Protein AF-A0A8S3HKA9-F1 (afdb_monomer_lite)

InterPro domains:
  IPR011993 PH-like domain superfamily [G3DSA:2.30.29.30] (1-59)

Foldseek 3Di:
DDDDDDPPQWLKDWDQDPVRDIDIDTQPDPVDDVVSVVVSVVVVVVCVVVVVVVVVVVVVVVVVVVD

Radius of gyration: 15.79 Å; chains: 1; bounding box: 28×26×46 Å

Secondary structure (DSSP, 8-state):
-------TT--EEEEEPTTS-EEEEE---TT-HHHHHHHHHHHHHHHHHHHHHHHHHHHHHHHHHT-

Structure (mmCIF, N/CA/C/O backbone):
data_AF-A0A8S3HKA9-F1
#
_entry.id   AF-A0A8S3HKA9-F1
#
loop_
_atom_site.group_PDB
_atom_site.id
_atom_site.type_symbol
_atom_site.label_atom_id
_atom_site.label_alt_id
_atom_site.label_comp_id
_atom_site.label_asym_id
_atom_site.label_entity_id
_atom_site.label_seq_id
_atom_site.pdbx_PDB_ins_code
_atom_site.Cartn_x
_atom_site.Cartn_y
_atom_site.Cartn_z
_atom_site.occupancy
_atom_site.B_iso_or_equiv
_atom_site.auth_seq_id
_atom_site.auth_comp_id
_atom_site.auth_asym_id
_atom_site.auth_atom_id
_atom_site.pdbx_PDB_model_num
ATOM 1 N N . HIS A 1 1 ? 3.018 18.713 -4.017 1.00 34.94 1 HIS A N 1
ATOM 2 C CA . HIS A 1 1 ? 2.576 17.641 -3.099 1.00 34.94 1 HIS A CA 1
ATOM 3 C C . HIS A 1 1 ? 1.582 18.217 -2.099 1.00 34.94 1 HIS A C 1
ATOM 5 O O . HIS A 1 1 ? 1.927 19.173 -1.420 1.00 34.94 1 HIS A O 1
ATOM 11 N N . ARG A 1 2 ? 0.339 17.721 -2.064 1.00 32.44 2 ARG A N 1
ATOM 12 C CA . ARG A 1 2 ? -0.735 18.235 -1.197 1.00 32.44 2 ARG A CA 1
ATOM 13 C C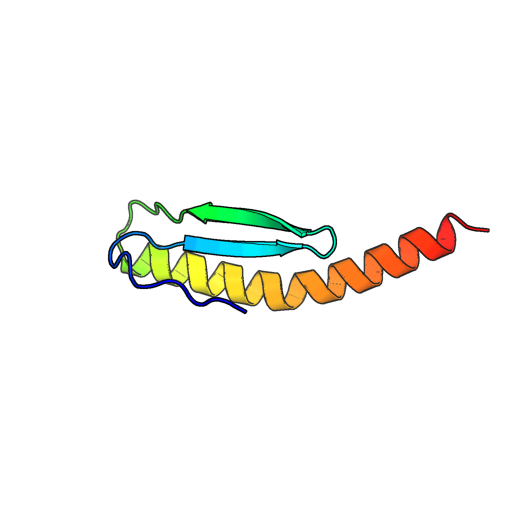 . ARG A 1 2 ? -1.090 17.140 -0.192 1.00 32.44 2 ARG A C 1
ATOM 15 O O . ARG A 1 2 ? -1.585 16.093 -0.590 1.00 32.44 2 ARG A O 1
ATOM 22 N N . ILE A 1 3 ? -0.772 17.362 1.080 1.00 39.16 3 ILE A N 1
ATOM 23 C CA . ILE A 1 3 ? -1.147 16.472 2.182 1.00 39.16 3 ILE A CA 1
ATOM 24 C C . ILE A 1 3 ? -2.502 16.980 2.687 1.00 39.16 3 ILE A C 1
ATOM 26 O O . ILE A 1 3 ? -2.564 18.036 3.309 1.00 39.16 3 ILE A O 1
ATOM 30 N N . SER A 1 4 ? -3.589 16.288 2.331 1.00 38.75 4 SER A N 1
ATOM 31 C CA . SER A 1 4 ? -4.940 16.600 2.821 1.00 38.75 4 SER A CA 1
ATOM 32 C C . SER A 1 4 ? -5.233 15.874 4.133 1.00 38.75 4 SER A C 1
ATOM 34 O O . SER A 1 4 ? -4.891 14.705 4.304 1.00 38.75 4 SER A O 1
ATOM 36 N N . SER A 1 5 ? -5.881 16.617 5.030 1.00 39.12 5 SER A N 1
ATOM 37 C CA . SER A 1 5 ? -6.158 16.332 6.436 1.00 39.12 5 SER A CA 1
ATOM 38 C C . SER A 1 5 ? -7.021 15.096 6.730 1.00 39.12 5 SER A C 1
ATOM 40 O O . SER A 1 5 ? -8.076 14.893 6.140 1.00 39.12 5 SER A O 1
ATOM 42 N N . ASP A 1 6 ? -6.544 14.335 7.718 1.00 45.94 6 ASP A N 1
ATOM 43 C CA . ASP A 1 6 ? -7.230 13.640 8.822 1.00 45.94 6 ASP A CA 1
ATOM 44 C C . ASP A 1 6 ? -8.751 13.366 8.707 1.00 45.94 6 ASP A C 1
ATOM 46 O O . ASP A 1 6 ? -9.580 14.067 9.280 1.00 45.94 6 ASP A O 1
ATOM 50 N N . GLU A 1 7 ? -9.114 12.252 8.061 1.00 45.28 7 GLU A N 1
ATOM 51 C CA . GLU A 1 7 ? -10.404 11.559 8.243 1.00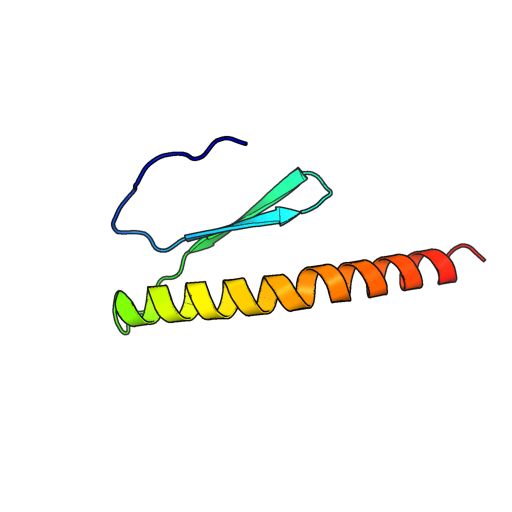 45.28 7 GLU A CA 1
ATOM 52 C C . GLU A 1 7 ? -10.143 10.322 9.134 1.00 45.28 7 GLU A C 1
ATOM 54 O O . GLU A 1 7 ? -10.088 9.182 8.671 1.00 45.28 7 GLU A O 1
ATOM 59 N N . LYS A 1 8 ? -9.879 10.584 10.421 1.00 49.97 8 LYS A N 1
ATOM 60 C CA . LYS A 1 8 ? -9.309 9.732 11.495 1.00 49.97 8 LYS A CA 1
ATOM 61 C C . LYS A 1 8 ? -9.778 8.271 11.654 1.00 49.97 8 LYS A C 1
ATOM 63 O O . LYS A 1 8 ? -9.247 7.568 12.507 1.00 49.97 8 LYS A O 1
ATOM 68 N N . SER A 1 9 ? -10.768 7.798 10.897 1.00 54.50 9 SER A N 1
ATOM 69 C CA . SER A 1 9 ? -11.342 6.444 11.013 1.00 54.50 9 SER A CA 1
ATOM 70 C C . SER A 1 9 ? -11.202 5.568 9.764 1.00 54.50 9 SER A C 1
ATOM 72 O O . SER A 1 9 ? -11.523 4.387 9.830 1.00 54.50 9 SER A O 1
ATOM 74 N N . LYS A 1 10 ? -10.723 6.095 8.628 1.00 64.25 10 LYS A N 1
ATOM 75 C CA . LYS A 1 10 ? -10.563 5.304 7.395 1.00 64.25 10 LYS A CA 1
ATOM 76 C C . LYS A 1 10 ? -9.084 5.077 7.108 1.00 64.25 10 LYS A C 1
ATOM 78 O O . LYS A 1 10 ? -8.387 5.992 6.671 1.00 64.25 10 LYS A O 1
ATOM 83 N N . ILE A 1 11 ? -8.601 3.856 7.339 1.00 75.56 11 ILE A N 1
ATOM 84 C CA . ILE A 1 11 ? -7.240 3.462 6.964 1.00 75.56 11 ILE A CA 1
ATOM 85 C C . ILE A 1 11 ? -7.182 3.332 5.434 1.00 75.56 11 ILE A C 1
ATOM 87 O O . ILE A 1 11 ? -7.826 2.462 4.846 1.00 75.56 11 ILE A O 1
ATOM 91 N N . ARG A 1 12 ? -6.445 4.237 4.778 1.00 80.06 12 ARG A N 1
ATOM 92 C CA . ARG A 1 12 ? -6.317 4.308 3.312 1.00 80.06 12 ARG A CA 1
ATOM 93 C C . ARG A 1 12 ? -4.857 4.352 2.883 1.00 80.06 12 ARG A C 1
ATOM 95 O O . ARG A 1 12 ? -4.035 4.952 3.572 1.00 80.06 12 ARG A O 1
ATOM 102 N N . LEU A 1 13 ? -4.562 3.768 1.724 1.00 82.19 13 LEU A N 1
ATOM 103 C CA . LEU A 1 13 ? -3.279 3.900 1.032 1.00 82.19 13 LEU A CA 1
ATOM 104 C C . LEU A 1 13 ? -3.546 4.359 -0.396 1.00 82.19 13 LEU A C 1
ATOM 106 O O . LEU A 1 13 ? -4.265 3.692 -1.133 1.00 82.19 13 LEU A O 1
ATOM 110 N N . GLN A 1 14 ? -2.977 5.494 -0.783 1.00 80.44 14 GLN A N 1
ATOM 111 C CA . GLN A 1 14 ? -3.073 5.992 -2.149 1.00 80.44 14 GLN A CA 1
ATOM 112 C C . GLN A 1 14 ? -1.740 5.773 -2.853 1.00 80.44 14 GLN A C 1
ATOM 114 O O . GLN A 1 14 ? -0.709 6.277 -2.411 1.00 80.44 14 GLN A O 1
ATOM 119 N N . VAL A 1 15 ? -1.776 5.025 -3.949 1.00 79.44 15 VAL A N 1
ATOM 120 C CA . VAL A 1 15 ? -0.622 4.748 -4.801 1.00 79.44 15 VAL A CA 1
ATOM 121 C C . VAL A 1 15 ? -0.747 5.613 -6.043 1.00 79.44 15 VAL A C 1
ATOM 123 O O . VAL A 1 15 ? -1.767 5.577 -6.731 1.00 79.44 15 VAL A O 1
ATOM 126 N N . VAL A 1 16 ? 0.277 6.419 -6.303 1.00 76.94 16 VAL A N 1
ATOM 127 C CA . VAL A 1 16 ? 0.354 7.268 -7.493 1.00 76.94 16 VAL A CA 1
ATOM 128 C C . VAL A 1 16 ? 1.322 6.617 -8.465 1.00 76.94 16 VAL A C 1
ATOM 130 O O . VAL A 1 16 ? 2.493 6.421 -8.140 1.00 76.94 16 VAL A O 1
ATOM 133 N N . CYS A 1 17 ? 0.818 6.263 -9.638 1.00 71.81 17 CYS A N 1
ATOM 134 C CA . CYS A 1 17 ? 1.604 5.692 -10.718 1.00 71.81 17 CYS A CA 1
ATOM 135 C C . CYS A 1 17 ? 2.165 6.803 -11.619 1.00 71.81 17 CYS A C 1
ATOM 137 O O . CYS A 1 17 ? 1.651 7.921 -11.656 1.00 71.81 17 CYS A O 1
ATOM 139 N N . TYR A 1 18 ? 3.219 6.486 -12.376 1.00 68.88 18 TYR A N 1
ATOM 140 C CA . TYR A 1 18 ? 3.890 7.435 -13.276 1.00 68.88 18 TYR A CA 1
ATOM 141 C C . TYR A 1 18 ? 2.989 8.003 -14.381 1.00 68.88 18 TYR A C 1
ATOM 143 O O . TYR A 1 18 ? 3.254 9.085 -14.888 1.00 68.88 18 TYR A O 1
ATOM 151 N N . ASN A 1 19 ? 1.915 7.300 -14.733 1.00 73.50 19 ASN A N 1
ATOM 152 C CA . ASN A 1 19 ? 0.914 7.722 -15.714 1.00 73.50 19 ASN A CA 1
ATOM 153 C C . ASN A 1 19 ? -0.159 8.657 -15.123 1.00 73.50 19 ASN A C 1
ATOM 155 O O . ASN A 1 19 ? -1.275 8.700 -15.633 1.00 73.50 19 ASN A O 1
ATOM 159 N N . GLU A 1 20 ? 0.147 9.318 -14.004 1.00 67.62 20 GLU A N 1
ATOM 160 C CA . GLU A 1 20 ? -0.757 10.201 -13.257 1.00 67.62 20 GLU A CA 1
ATOM 161 C C . GLU A 1 20 ? -2.030 9.510 -12.726 1.00 67.62 20 GLU A C 1
ATOM 163 O O . GLU A 1 20 ? -2.875 10.155 -12.102 1.00 67.62 20 GLU A O 1
ATOM 168 N N . MET A 1 21 ? -2.158 8.184 -12.883 1.00 77.06 21 MET A N 1
ATOM 169 C CA . MET A 1 21 ? -3.239 7.429 -12.261 1.00 77.06 21 MET A CA 1
ATOM 170 C C . MET A 1 21 ? -2.993 7.298 -10.764 1.00 77.06 21 MET A C 1
ATOM 172 O O . MET A 1 21 ? -1.901 6.961 -10.300 1.00 77.06 21 MET A O 1
ATOM 176 N N . MET A 1 22 ? -4.059 7.514 -10.004 1.00 78.12 22 MET A N 1
ATOM 177 C CA . MET A 1 22 ? -4.068 7.362 -8.559 1.00 78.12 22 MET A CA 1
ATOM 178 C C . MET A 1 22 ? -5.002 6.216 -8.197 1.00 78.12 22 MET A C 1
ATOM 180 O O . MET A 1 22 ? -6.190 6.258 -8.507 1.00 78.12 22 MET A O 1
ATOM 184 N N . THR A 1 23 ? -4.471 5.198 -7.527 1.00 79.06 23 THR A N 1
ATOM 185 C CA . THR A 1 23 ? -5.267 4.085 -7.007 1.00 79.06 23 THR A CA 1
ATOM 186 C C . THR A 1 23 ? -5.361 4.206 -5.496 1.00 79.06 23 THR A C 1
ATOM 188 O O . THR A 1 23 ? -4.344 4.208 -4.805 1.00 79.06 23 THR A O 1
ATOM 191 N N . THR A 1 24 ? -6.582 4.306 -4.976 1.00 83.12 24 THR A N 1
ATOM 192 C CA . THR A 1 24 ? -6.836 4.417 -3.536 1.00 83.12 24 THR A CA 1
ATOM 193 C C . THR A 1 24 ? -7.350 3.093 -2.992 1.00 83.12 24 THR A C 1
ATOM 195 O O . THR A 1 24 ? -8.436 2.641 -3.347 1.00 83.12 24 THR A O 1
ATOM 198 N N . PHE A 1 25 ? -6.588 2.498 -2.082 1.00 82.00 25 PHE A N 1
ATOM 199 C CA . PHE A 1 25 ? -6.937 1.282 -1.361 1.00 82.00 25 PHE A CA 1
ATOM 200 C C . PHE A 1 25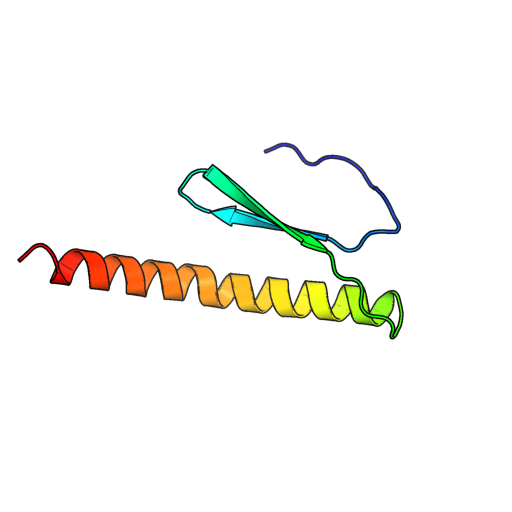 ? -7.558 1.637 -0.010 1.00 82.00 25 PHE A C 1
ATOM 202 O O . PHE A 1 25 ? -7.004 2.435 0.750 1.00 82.00 25 PHE A O 1
ATOM 209 N N . HIS A 1 26 ? -8.703 1.028 0.295 1.00 82.25 26 HIS A N 1
ATOM 210 C CA . HIS A 1 26 ? -9.364 1.124 1.594 1.00 82.25 26 HIS A CA 1
ATOM 211 C C . HIS A 1 26 ? -9.135 -0.170 2.378 1.00 82.25 26 HIS A C 1
ATOM 213 O O . HIS A 1 26 ? -9.496 -1.247 1.908 1.00 82.25 26 HIS A O 1
ATOM 219 N N . PHE A 1 27 ? -8.560 -0.065 3.576 1.00 82.38 27 PHE A N 1
ATOM 220 C CA . PHE A 1 27 ? -8.340 -1.210 4.456 1.00 82.38 27 PHE A CA 1
ATOM 221 C C . PHE A 1 27 ? -9.525 -1.351 5.406 1.00 82.38 27 PHE A C 1
ATOM 223 O O . PHE A 1 27 ? -9.660 -0.594 6.363 1.00 82.38 27 PHE A O 1
ATOM 230 N N . CYS A 1 28 ? -10.377 -2.339 5.137 1.00 84.06 28 CYS A N 1
ATOM 231 C CA . CYS A 1 28 ? -11.592 -2.621 5.905 1.00 84.06 28 CYS A CA 1
ATOM 232 C C . CYS A 1 28 ? -11.493 -3.945 6.679 1.00 84.06 28 CYS A C 1
ATOM 234 O O . CYS A 1 28 ? -12.480 -4.667 6.794 1.00 84.06 28 CYS A O 1
ATOM 236 N N . ASN A 1 29 ? -10.303 -4.294 7.182 1.00 81.75 29 ASN A N 1
ATOM 237 C CA . ASN A 1 29 ? -10.108 -5.513 7.966 1.00 81.75 29 ASN A CA 1
ATOM 238 C C . ASN A 1 29 ? -11.066 -5.529 9.175 1.00 81.75 29 ASN A C 1
ATOM 240 O O . ASN A 1 29 ? -11.066 -4.611 10.002 1.00 81.75 29 ASN A O 1
ATOM 244 N N . SER A 1 30 ? -11.893 -6.573 9.258 1.00 82.25 30 SER A N 1
ATOM 245 C CA . SER A 1 30 ? -12.926 -6.766 10.282 1.00 82.25 30 SER A CA 1
ATOM 246 C C . SER A 1 30 ? -12.364 -7.110 11.663 1.00 82.25 30 SER A C 1
ATOM 248 O O . SER A 1 30 ? -13.084 -7.028 12.652 1.00 82.25 30 SER A O 1
ATOM 250 N N . THR A 1 31 ? -11.080 -7.467 11.744 1.00 83.12 31 THR A N 1
ATOM 251 C CA . THR A 1 31 ? -10.370 -7.813 12.990 1.00 83.12 31 THR A CA 1
ATOM 252 C C . THR A 1 31 ? -10.128 -6.587 13.881 1.00 83.12 31 THR A C 1
ATOM 254 O O . THR A 1 31 ? -9.816 -6.721 15.061 1.00 83.12 31 THR A O 1
ATOM 257 N N . GLY A 1 32 ? -10.293 -5.379 13.334 1.00 83.44 32 GLY A N 1
ATOM 258 C CA . GLY A 1 32 ? -10.203 -4.122 14.068 1.00 83.44 32 GLY A CA 1
ATOM 259 C C . GLY A 1 32 ? -9.175 -3.155 13.490 1.00 83.44 32 GLY A C 1
ATOM 260 O O . GLY A 1 32 ? -8.468 -3.439 12.522 1.00 83.44 32 GLY A O 1
ATOM 261 N N . LEU A 1 33 ? -9.097 -1.979 14.109 1.00 80.25 33 LEU A N 1
ATOM 262 C CA . LEU A 1 33 ? -8.338 -0.831 13.605 1.00 80.25 33 LEU A CA 1
ATOM 263 C C . LEU A 1 33 ? -6.816 -1.077 13.602 1.00 80.25 33 LEU A C 1
ATOM 265 O O . LEU A 1 33 ? -6.111 -0.585 12.723 1.00 80.25 33 LEU A O 1
ATOM 269 N N . ASP A 1 34 ? -6.316 -1.883 14.540 1.00 84.19 34 ASP A N 1
ATOM 270 C CA . ASP A 1 34 ? -4.902 -2.275 14.614 1.00 84.19 34 ASP A CA 1
ATOM 271 C C . ASP A 1 34 ? -4.499 -3.210 13.466 1.00 84.19 34 ASP A C 1
ATOM 273 O O . ASP A 1 34 ? -3.464 -3.015 12.830 1.00 84.19 34 ASP A O 1
ATOM 277 N N . ALA A 1 35 ? -5.367 -4.166 13.123 1.00 84.62 35 ALA A N 1
ATOM 278 C CA . ALA A 1 35 ? -5.155 -5.053 11.984 1.00 84.62 35 ALA A CA 1
ATOM 279 C C . ALA A 1 35 ? -5.206 -4.280 10.657 1.00 84.62 35 ALA A C 1
ATOM 281 O O . ALA A 1 35 ? -4.343 -4.469 9.807 1.00 84.62 35 ALA A O 1
ATOM 282 N N . GLN A 1 36 ? -6.137 -3.327 10.517 1.00 83.50 36 GLN A N 1
ATOM 283 C CA . GLN A 1 36 ? -6.189 -2.434 9.352 1.00 83.50 36 GLN A CA 1
ATOM 284 C C . GLN A 1 36 ? -4.898 -1.622 9.188 1.00 83.50 36 GLN A C 1
ATOM 286 O O . GLN A 1 36 ? -4.377 -1.505 8.079 1.00 83.50 36 GLN A O 1
ATOM 291 N N . LYS A 1 37 ? -4.366 -1.066 10.287 1.00 81.94 37 LYS A N 1
ATOM 292 C CA . LYS A 1 37 ? -3.085 -0.343 10.280 1.00 81.94 37 LYS A CA 1
ATOM 293 C C . LYS A 1 37 ? -1.935 -1.258 9.878 1.00 81.94 37 LYS A C 1
ATOM 295 O O . LYS A 1 37 ? -1.174 -0.881 8.993 1.00 81.94 37 LYS A O 1
ATOM 300 N N . LYS A 1 38 ? -1.860 -2.455 10.465 1.00 86.44 38 LYS A N 1
ATOM 301 C CA . LYS A 1 38 ? -0.827 -3.451 10.165 1.00 86.44 38 LYS A CA 1
ATOM 302 C C . LYS A 1 38 ? -0.859 -3.896 8.705 1.00 86.44 38 LYS A C 1
ATOM 304 O O . LYS A 1 38 ? 0.199 -3.983 8.086 1.00 86.44 38 LYS A O 1
ATOM 309 N N . ASP A 1 39 ? -2.045 -4.127 8.147 1.00 83.31 39 ASP A N 1
ATOM 310 C CA . ASP A 1 39 ? -2.208 -4.457 6.729 1.00 83.31 39 ASP A CA 1
ATOM 311 C C . ASP A 1 39 ? -1.733 -3.302 5.850 1.00 83.31 39 ASP A C 1
ATOM 313 O O . ASP A 1 39 ? -0.959 -3.509 4.919 1.00 83.31 39 ASP A O 1
ATOM 317 N N . ARG A 1 40 ? -2.129 -2.066 6.179 1.00 83.19 40 ARG A N 1
ATOM 318 C CA . ARG A 1 40 ? -1.673 -0.871 5.462 1.00 83.19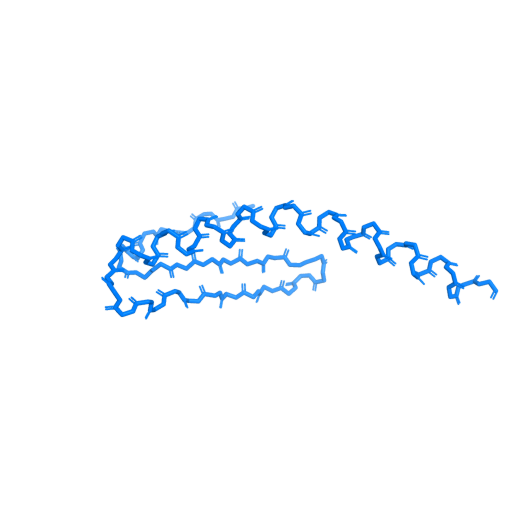 40 ARG A CA 1
ATOM 319 C C . ARG A 1 40 ? -0.154 -0.721 5.512 1.00 83.19 40 ARG A C 1
ATOM 321 O O . ARG A 1 40 ? 0.437 -0.442 4.473 1.00 83.19 40 ARG A O 1
ATOM 328 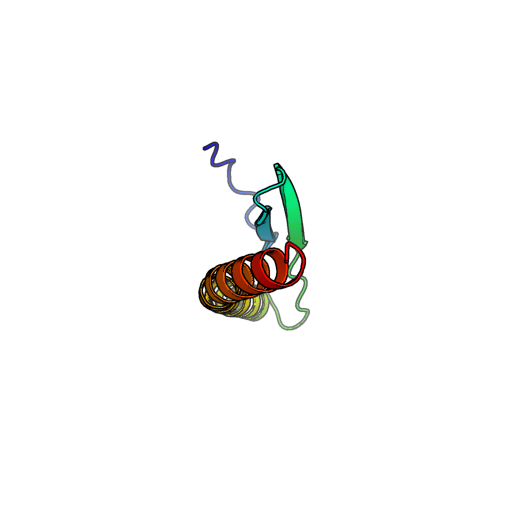N N . ASP A 1 41 ? 0.470 -0.878 6.676 1.00 83.31 41 ASP A N 1
ATOM 329 C CA . ASP A 1 41 ? 1.925 -0.749 6.815 1.00 83.31 41 ASP A CA 1
ATOM 330 C C . ASP A 1 41 ? 2.650 -1.861 6.047 1.00 83.31 41 ASP A C 1
ATOM 332 O O . ASP A 1 41 ? 3.536 -1.573 5.247 1.00 83.31 41 ASP A O 1
ATOM 336 N N . SER A 1 42 ? 2.186 -3.109 6.165 1.00 85.62 42 SER A N 1
ATOM 337 C CA . SER A 1 42 ? 2.763 -4.250 5.439 1.00 85.62 42 SER A CA 1
ATOM 338 C C . SER A 1 42 ? 2.650 -4.085 3.920 1.00 85.62 42 SER A C 1
ATOM 340 O O . SER A 1 42 ? 3.612 -4.329 3.194 1.00 85.62 42 SER A O 1
ATOM 342 N N . VAL A 1 43 ? 1.494 -3.630 3.423 1.00 84.25 43 VAL A N 1
ATOM 343 C CA . VAL A 1 43 ? 1.284 -3.348 1.994 1.00 84.25 43 VAL A CA 1
ATOM 344 C C . VAL A 1 43 ? 2.116 -2.148 1.542 1.00 84.25 43 VAL A C 1
ATOM 346 O O . VAL A 1 43 ? 2.676 -2.182 0.451 1.00 84.25 43 VAL A O 1
ATOM 349 N N . SER A 1 44 ? 2.246 -1.108 2.369 1.00 82.94 44 SER A N 1
ATOM 350 C CA . SER A 1 44 ? 3.106 0.047 2.088 1.00 82.94 44 SER A CA 1
ATOM 351 C C . SER A 1 44 ? 4.569 -0.369 1.926 1.00 82.94 44 SER A C 1
ATOM 353 O O . SER A 1 44 ? 5.196 -0.007 0.932 1.00 82.94 44 SER A O 1
ATOM 355 N N . ASP A 1 45 ? 5.110 -1.167 2.847 1.00 84.12 45 ASP A N 1
ATOM 356 C CA . ASP A 1 45 ? 6.499 -1.629 2.769 1.00 84.12 45 ASP A CA 1
ATOM 357 C C . ASP A 1 45 ? 6.728 -2.613 1.620 1.00 84.12 45 ASP A C 1
ATOM 359 O O . ASP A 1 45 ? 7.726 -2.496 0.907 1.00 84.12 45 ASP A O 1
ATOM 363 N N . LEU A 1 46 ? 5.771 -3.505 1.349 1.00 83.94 46 LEU A N 1
ATOM 364 C CA . LEU A 1 46 ? 5.846 -4.387 0.187 1.00 83.94 46 LEU A CA 1
ATOM 365 C C . LEU A 1 46 ? 5.836 -3.590 -1.124 1.00 83.94 46 LEU A C 1
ATOM 367 O O . LEU A 1 46 ? 6.653 -3.844 -2.005 1.00 83.94 46 LEU A O 1
ATOM 371 N N . LEU A 1 47 ? 4.960 -2.591 -1.252 1.00 80.12 47 LEU A N 1
ATOM 372 C CA . LEU A 1 47 ? 4.906 -1.737 -2.438 1.00 80.12 47 LEU A CA 1
ATOM 373 C C . LEU A 1 47 ? 6.183 -0.912 -2.612 1.00 80.12 47 LEU A C 1
ATOM 375 O O . LEU A 1 47 ? 6.626 -0.741 -3.742 1.00 80.12 47 LEU A O 1
ATOM 379 N N . LYS A 1 48 ? 6.823 -0.442 -1.535 1.00 78.44 48 LYS A N 1
ATOM 380 C CA . LYS A 1 48 ? 8.119 0.254 -1.637 1.00 78.44 48 LYS A CA 1
ATOM 381 C C . LYS A 1 48 ? 9.225 -0.632 -2.211 1.00 78.44 48 LYS A C 1
ATOM 383 O O . LYS A 1 48 ? 10.111 -0.100 -2.869 1.00 78.44 48 LYS A O 1
ATOM 388 N N . ILE A 1 49 ? 9.184 -1.941 -1.961 1.00 82.94 49 ILE A N 1
ATOM 389 C CA . ILE A 1 49 ? 10.148 -2.909 -2.507 1.00 82.94 49 ILE A CA 1
ATOM 390 C C . ILE A 1 49 ? 9.767 -3.277 -3.944 1.00 82.94 49 ILE A C 1
ATOM 392 O O . ILE A 1 49 ? 10.603 -3.250 -4.841 1.00 82.94 49 ILE A O 1
ATOM 396 N N . LEU A 1 50 ? 8.489 -3.575 -4.179 1.00 78.12 50 LEU A N 1
ATOM 397 C CA . LEU A 1 50 ? 8.012 -4.054 -5.470 1.00 78.12 50 LEU A CA 1
ATOM 398 C C . LEU A 1 50 ? 7.986 -2.958 -6.539 1.00 78.12 50 LEU A C 1
ATOM 400 O O . LEU A 1 50 ? 8.374 -3.223 -7.664 1.00 78.12 50 LEU A O 1
ATOM 404 N N . LEU A 1 51 ? 7.559 -1.729 -6.240 1.00 77.56 51 LEU A N 1
ATOM 405 C CA . LEU A 1 51 ? 7.482 -0.653 -7.242 1.00 77.56 51 LEU A CA 1
ATOM 406 C C . LEU A 1 51 ? 8.813 -0.389 -7.982 1.00 77.56 51 LEU A C 1
ATOM 408 O O . LEU A 1 51 ? 8.777 -0.286 -9.210 1.00 77.56 51 LEU A O 1
ATOM 412 N N . PRO A 1 52 ? 9.981 -0.294 -7.316 1.00 79.75 52 PRO A N 1
ATOM 413 C CA . PRO A 1 52 ? 11.261 -0.162 -8.013 1.00 79.75 52 PRO A CA 1
ATOM 414 C C . PRO A 1 52 ? 11.688 -1.438 -8.758 1.00 79.75 52 PRO A C 1
ATOM 416 O O . PRO A 1 52 ? 12.237 -1.331 -9.857 1.00 79.75 52 PRO A O 1
ATOM 419 N N . GLU A 1 53 ? 11.397 -2.628 -8.224 1.00 78.62 53 GLU A N 1
ATOM 420 C CA . GLU A 1 53 ? 11.641 -3.909 -8.913 1.00 78.62 53 GLU A CA 1
ATOM 421 C C . GLU A 1 53 ? 10.811 -4.008 -10.206 1.00 78.62 53 GLU A C 1
ATOM 423 O O . GLU A 1 53 ? 11.352 -4.244 -11.284 1.00 78.62 53 GLU A O 1
ATOM 428 N N . PHE A 1 54 ? 9.507 -3.720 -10.130 1.00 73.00 54 PHE A N 1
ATOM 429 C CA . PHE A 1 54 ? 8.595 -3.685 -11.274 1.00 73.00 54 PHE A CA 1
ATOM 430 C C . PHE A 1 54 ? 8.985 -2.611 -12.282 1.00 73.00 54 PHE A C 1
ATOM 432 O 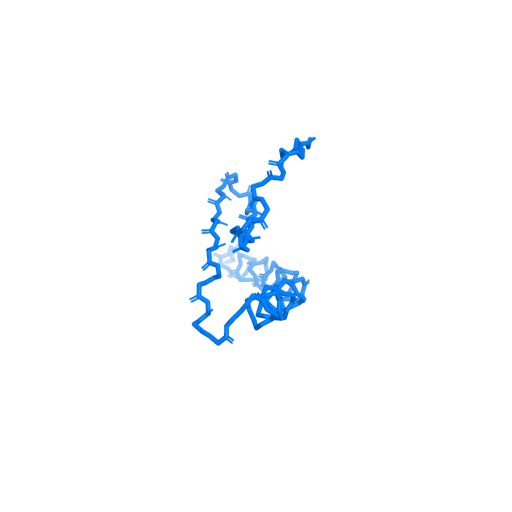O . PHE A 1 54 ? 8.901 -2.863 -13.479 1.00 73.00 54 PHE A O 1
ATOM 439 N N . LYS A 1 55 ? 9.446 -1.436 -11.835 1.00 70.75 55 LYS A N 1
ATOM 440 C CA . LYS A 1 55 ? 9.969 -0.412 -12.744 1.00 70.75 55 LYS A CA 1
ATOM 441 C C . LYS A 1 55 ? 11.149 -0.959 -13.544 1.00 70.75 55 LYS A C 1
ATOM 443 O O . LYS A 1 55 ? 11.144 -0.839 -14.760 1.00 70.75 55 LYS A O 1
ATOM 448 N N . THR A 1 56 ? 12.111 -1.592 -12.876 1.00 74.25 56 THR A N 1
ATOM 449 C CA . THR A 1 56 ? 13.302 -2.170 -13.521 1.00 74.25 56 THR A CA 1
ATOM 450 C C . THR A 1 56 ? 12.923 -3.291 -14.490 1.00 74.25 56 THR A C 1
ATOM 452 O O . THR A 1 56 ? 13.403 -3.318 -15.620 1.00 74.25 56 THR A O 1
ATOM 455 N N . MET A 1 57 ? 12.004 -4.174 -14.088 1.00 71.88 57 MET A N 1
ATOM 456 C CA . MET A 1 57 ? 11.473 -5.232 -14.952 1.00 71.88 57 MET A CA 1
ATOM 457 C C . MET A 1 57 ? 10.713 -4.681 -16.165 1.00 71.88 57 MET A C 1
ATOM 459 O O . MET A 1 57 ? 10.853 -5.211 -17.264 1.00 71.88 57 MET A O 1
ATOM 463 N N . MET A 1 58 ? 9.908 -3.628 -15.991 1.00 67.00 58 MET A N 1
ATOM 464 C CA . MET A 1 58 ? 9.182 -2.985 -17.088 1.00 67.00 58 MET A CA 1
ATOM 465 C C . MET A 1 58 ? 10.129 -2.275 -18.056 1.00 67.00 58 MET A C 1
ATOM 467 O O . MET A 1 58 ? 9.931 -2.400 -19.260 1.00 67.00 58 MET A O 1
ATOM 471 N N . ASP A 1 59 ? 11.155 -1.584 -17.551 1.00 66.00 59 ASP A N 1
ATOM 472 C CA . ASP A 1 59 ? 12.202 -0.947 -18.364 1.00 66.00 59 ASP A CA 1
ATOM 473 C C . ASP A 1 59 ? 12.918 -1.996 -19.235 1.00 66.00 59 ASP A C 1
ATOM 475 O O . ASP A 1 59 ? 12.986 -1.861 -20.456 1.00 66.00 59 ASP A O 1
ATOM 479 N N . GLN A 1 60 ? 13.326 -3.118 -18.629 1.00 67.44 60 GLN A N 1
ATOM 480 C CA . GLN A 1 60 ? 13.940 -4.247 -19.338 1.00 67.44 60 GLN A CA 1
ATOM 481 C C . GLN A 1 60 ? 12.991 -4.884 -20.365 1.00 67.44 60 GLN A C 1
ATOM 483 O O . GLN A 1 60 ? 13.398 -5.203 -21.482 1.00 67.44 60 GLN A O 1
ATOM 488 N N . ALA A 1 61 ? 11.712 -5.061 -20.020 1.00 62.41 61 ALA A N 1
ATOM 489 C CA . ALA A 1 61 ? 10.716 -5.624 -20.929 1.00 62.41 61 ALA A CA 1
ATOM 490 C C . ALA A 1 61 ? 10.403 -4.697 -22.119 1.00 62.41 61 ALA A C 1
ATOM 492 O O . ALA A 1 61 ? 10.123 -5.188 -23.216 1.00 62.41 61 ALA A O 1
ATOM 493 N N . LEU A 1 62 ? 10.455 -3.373 -21.926 1.00 59.53 62 LEU A N 1
ATOM 494 C CA . LEU A 1 62 ? 10.324 -2.382 -22.998 1.00 59.53 62 LEU A CA 1
ATOM 495 C C . LEU A 1 62 ? 11.548 -2.380 -23.923 1.00 59.53 62 LEU A C 1
ATOM 497 O O . LEU A 1 62 ? 11.384 -2.329 -25.144 1.00 59.53 62 LEU A O 1
ATOM 501 N N . GLU A 1 63 ? 12.756 -2.504 -23.373 1.00 62.38 63 GLU A N 1
ATOM 502 C CA . GLU A 1 63 ? 13.991 -2.552 -24.162 1.00 62.38 63 GLU A CA 1
ATOM 503 C C . GLU A 1 63 ? 14.034 -3.788 -25.082 1.00 62.38 63 GLU A C 1
ATOM 505 O O . GLU A 1 63 ? 14.371 -3.679 -26.261 1.00 62.38 63 GLU A O 1
ATOM 510 N N . VAL A 1 64 ? 13.580 -4.951 -24.596 1.00 60.12 64 VAL A N 1
ATOM 511 C CA . VAL A 1 64 ? 13.530 -6.203 -25.380 1.00 60.12 64 VAL A CA 1
ATOM 512 C C . VAL A 1 64 ? 12.524 -6.141 -26.535 1.00 60.12 64 VAL A C 1
ATOM 514 O O . VAL A 1 64 ? 12.724 -6.788 -27.560 1.00 60.12 64 VAL A O 1
ATOM 517 N N . LYS A 1 65 ? 11.447 -5.359 -26.406 1.00 54.91 65 LYS A N 1
ATOM 518 C CA . LYS A 1 65 ? 10.400 -5.254 -27.436 1.00 54.91 65 LYS A CA 1
ATOM 519 C C . LYS A 1 65 ? 10.729 -4.254 -28.551 1.00 54.91 65 LYS A C 1
ATOM 521 O O . LYS A 1 65 ? 9.993 -4.196 -29.532 1.00 54.91 65 LYS A O 1
ATOM 526 N N . THR A 1 66 ? 11.810 -3.485 -28.404 1.00 47.62 66 THR A N 1
ATOM 527 C CA . THR A 1 66 ? 12.222 -2.416 -29.333 1.00 47.62 66 THR A CA 1
ATOM 528 C C . THR A 1 66 ? 13.456 -2.811 -30.162 1.00 47.62 66 THR A C 1
ATOM 530 O O . THR A 1 66 ? 14.227 -1.951 -30.584 1.00 47.62 66 THR A O 1
ATOM 533 N N . LYS A 1 67 ? 13.663 -4.113 -30.393 1.00 47.09 67 LYS A N 1
ATOM 534 C CA . LYS A 1 67 ? 14.762 -4.649 -31.205 1.00 47.09 67 LYS A CA 1
ATOM 535 C C . LYS A 1 67 ? 14.257 -5.460 -32.388 1.00 47.09 67 LYS A C 1
ATOM 537 O O . LYS A 1 67 ? 13.270 -6.205 -32.203 1.00 47.09 67 LYS A O 1
#

Sequence (67 aa):
HRISSDEKSKIRLQVVCYNEMMTTFHFCNSTGLDAQKKDRDSVSDLLKILLPEFKTMMDQALEVKTK

pLDDT: mean 71.51, std 14.64, range [32.44, 86.44]

Organism: NCBI:txid392030